Protein AF-A0A2S1EPW9-F1 (afdb_monomer_lite)

Organism: Limosilactobacillus reuteri (NCBI:txid1598)

Foldseek 3Di:
DPPPPPPPPPPPVPPQDDLLSLLVLLQQLLVCVVVPDDSLRSLVVCCVVDVVCVVVSVQLVVVVVVVDDSLRSCPVRDDPVLSVLCVVCSVVVNNSVSSN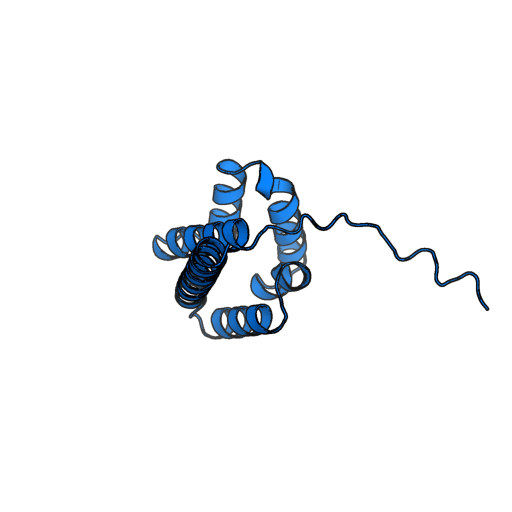VSSVVSVVVVVVVVVVD

pLDDT: mean 85.41, std 17.99, range [38.19, 98.19]

Radius of gyration: 15.92 Å; chains: 1; bounding box: 34×57×37 Å

Sequence (117 aa):
MEKLRRILHVNTNKVKFNHQQQADFFLLLADLLSVGFSVKEALGFIKAVNPKLAPWIASIDKRMQKGASFSQSLQQEVKDDLFYQLLLAEKHGNLTKTLSEVGKILTAREQQRKKII

Structure (mmCIF, N/CA/C/O backbone):
data_AF-A0A2S1EPW9-F1
#
_entry.id   AF-A0A2S1EPW9-F1
#
loop_
_atom_site.group_PDB
_atom_site.id
_atom_site.type_symbol
_atom_site.label_atom_id
_atom_site.label_alt_id
_atom_site.label_comp_id
_atom_site.label_asym_id
_atom_site.label_entity_id
_atom_site.label_seq_id
_atom_site.pdbx_PDB_ins_code
_atom_site.Cartn_x
_atom_site.Cartn_y
_atom_site.Cartn_z
_atom_site.occupancy
_atom_site.B_iso_or_equiv
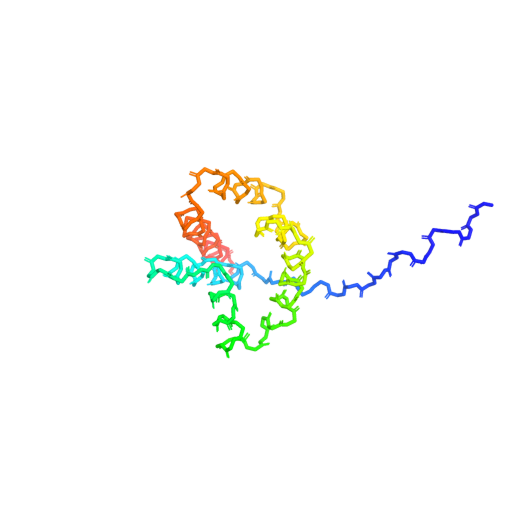_atom_site.auth_seq_id
_atom_site.auth_comp_id
_atom_site.auth_asym_id
_atom_site.auth_atom_id
_atom_site.pdbx_PDB_model_num
ATOM 1 N N . MET A 1 1 ? -1.109 43.180 -4.973 1.00 46.88 1 MET A N 1
ATOM 2 C CA . MET A 1 1 ? -0.470 41.848 -4.839 1.00 46.88 1 MET A CA 1
ATOM 3 C C . MET A 1 1 ? -1.387 40.783 -4.205 1.00 46.88 1 MET A C 1
ATOM 5 O O . MET A 1 1 ? -0.902 39.745 -3.780 1.00 46.88 1 MET A O 1
ATOM 9 N N . GLU A 1 2 ? -2.717 40.960 -4.199 1.00 47.66 2 GLU A N 1
ATOM 10 C CA . GLU A 1 2 ? -3.629 40.115 -3.392 1.00 47.66 2 GLU A CA 1
ATOM 11 C C . GLU A 1 2 ? -4.500 39.122 -4.178 1.00 47.66 2 GLU A C 1
ATOM 13 O O . GLU A 1 2 ? -5.202 38.305 -3.588 1.00 47.66 2 GLU A O 1
ATOM 18 N N . LYS A 1 3 ? -4.448 39.135 -5.516 1.00 40.25 3 LYS A N 1
ATOM 19 C CA . LYS A 1 3 ? -5.333 38.307 -6.359 1.00 40.25 3 LYS A CA 1
ATOM 20 C C . LYS A 1 3 ? -4.738 36.977 -6.840 1.00 40.25 3 LYS A C 1
ATOM 22 O O . LYS A 1 3 ? -5.430 36.236 -7.526 1.00 40.25 3 LYS A O 1
ATOM 27 N N . LEU A 1 4 ? -3.518 36.611 -6.429 1.00 39.00 4 LEU A N 1
ATOM 28 C CA . LEU A 1 4 ? -2.859 35.374 -6.889 1.00 39.00 4 LEU A CA 1
ATOM 29 C C . LEU A 1 4 ? -2.897 34.199 -5.890 1.00 39.00 4 LEU A C 1
ATOM 31 O O . LEU A 1 4 ? -2.247 33.185 -6.116 1.00 39.00 4 LEU A O 1
ATOM 35 N N . ARG A 1 5 ? -3.645 34.302 -4.780 1.00 39.88 5 ARG A N 1
ATOM 36 C CA . ARG A 1 5 ? -3.730 33.236 -3.753 1.00 39.88 5 ARG A CA 1
ATOM 37 C C . ARG A 1 5 ? -4.993 32.364 -3.817 1.00 39.88 5 ARG A C 1
ATOM 39 O O . ARG A 1 5 ? -5.113 31.430 -3.033 1.00 39.88 5 ARG A O 1
ATOM 46 N N . ARG A 1 6 ? -5.933 32.625 -4.738 1.00 42.62 6 ARG A N 1
ATOM 47 C CA . ARG A 1 6 ? -7.229 31.908 -4.790 1.00 42.62 6 ARG A CA 1
ATOM 48 C C . ARG A 1 6 ? -7.333 30.752 -5.793 1.00 42.62 6 ARG A C 1
ATOM 50 O O . ARG A 1 6 ? -8.311 30.023 -5.716 1.00 42.62 6 ARG A O 1
ATOM 57 N N . ILE A 1 7 ? -6.360 30.533 -6.685 1.00 45.84 7 ILE A N 1
ATOM 58 C CA . ILE A 1 7 ? -6.519 29.571 -7.805 1.00 45.84 7 ILE A CA 1
ATOM 59 C C . ILE A 1 7 ? -5.921 28.172 -7.523 1.00 45.84 7 ILE A C 1
ATOM 61 O O . ILE A 1 7 ? -6.166 27.241 -8.279 1.00 45.84 7 ILE A O 1
ATOM 65 N N . LEU A 1 8 ? -5.214 27.949 -6.407 1.00 43.16 8 LEU A N 1
ATOM 66 C CA . LEU A 1 8 ? -4.609 26.631 -6.119 1.00 43.16 8 LEU A CA 1
ATOM 67 C C . LEU A 1 8 ? -5.394 25.732 -5.156 1.00 43.16 8 LEU A C 1
ATOM 69 O O . LEU A 1 8 ? -4.979 24.599 -4.919 1.00 43.16 8 LEU A O 1
ATOM 73 N N . HIS A 1 9 ? -6.554 26.161 -4.653 1.00 40.50 9 HIS A N 1
ATOM 74 C CA . HIS A 1 9 ? -7.466 25.233 -3.984 1.00 40.50 9 HIS A CA 1
ATOM 75 C C . HIS A 1 9 ? -8.268 24.468 -5.035 1.00 40.50 9 HIS A C 1
ATOM 77 O O . HIS A 1 9 ? -9.470 24.663 -5.203 1.00 40.50 9 HIS A O 1
ATOM 83 N N . VAL A 1 10 ? -7.586 23.563 -5.743 1.00 41.09 10 VAL A N 1
ATOM 84 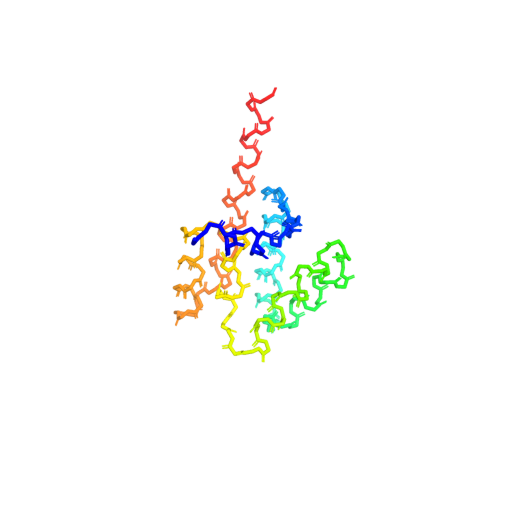C CA . VAL A 1 10 ? -8.273 22.427 -6.346 1.00 41.09 10 VAL A CA 1
ATOM 85 C C . VAL A 1 10 ? -8.894 21.692 -5.170 1.00 41.09 10 VAL A C 1
ATOM 87 O O . VAL A 1 10 ? -8.195 21.044 -4.387 1.00 41.09 10 VAL A O 1
ATOM 90 N N . ASN A 1 11 ? -10.204 21.854 -5.005 1.00 40.06 11 ASN A N 1
ATOM 91 C CA . ASN A 1 11 ? -10.999 21.025 -4.123 1.00 40.06 11 ASN A CA 1
ATOM 92 C C . ASN A 1 11 ? -11.000 19.613 -4.717 1.00 40.06 11 ASN A C 1
ATOM 94 O O . ASN A 1 11 ? -11.948 19.164 -5.355 1.00 40.06 11 ASN A O 1
ATOM 98 N N . THR A 1 12 ? -9.873 18.922 -4.558 1.00 38.19 12 THR A N 1
ATOM 99 C CA . THR A 1 12 ? -9.883 17.477 -4.529 1.00 38.19 12 THR A CA 1
ATOM 100 C C . THR A 1 12 ? -10.684 17.173 -3.279 1.00 38.19 12 THR A C 1
ATOM 102 O O . THR A 1 12 ? -10.183 17.323 -2.165 1.00 38.19 12 THR A O 1
ATOM 105 N N . ASN A 1 13 ? -11.957 16.820 -3.444 1.00 40.66 13 ASN A N 1
ATOM 106 C CA . ASN A 1 13 ? -12.645 16.038 -2.433 1.00 40.66 13 ASN A CA 1
ATOM 107 C C . ASN A 1 13 ? -11.798 14.770 -2.294 1.00 40.66 13 ASN A C 1
ATOM 109 O O . ASN A 1 13 ? -12.012 13.791 -3.008 1.00 40.66 13 ASN A O 1
ATOM 113 N N . LYS A 1 14 ? -10.734 14.839 -1.479 1.00 48.38 14 LYS A N 1
ATOM 114 C CA . LYS A 1 14 ? -9.874 13.713 -1.155 1.00 48.38 14 LYS A CA 1
ATOM 115 C C . LYS A 1 14 ? -10.854 12.686 -0.641 1.00 48.38 14 LYS A C 1
ATOM 117 O O . LYS A 1 14 ? -11.490 12.929 0.385 1.00 48.38 14 LYS A O 1
ATOM 122 N N . VAL A 1 15 ? -11.020 11.594 -1.377 1.00 47.91 15 VAL A N 1
ATOM 123 C CA . VAL A 1 15 ? -11.712 10.413 -0.880 1.00 47.91 15 VAL A CA 1
ATOM 124 C C . VAL A 1 15 ? -10.913 9.990 0.347 1.00 47.91 15 VAL A C 1
ATOM 126 O O . VAL A 1 15 ? -9.889 9.320 0.251 1.00 47.91 15 VAL A O 1
ATOM 129 N N . LYS A 1 16 ? -11.296 10.526 1.508 1.00 55.31 16 LYS A N 1
ATOM 130 C CA . LYS A 1 16 ? -10.699 10.205 2.791 1.00 55.31 16 LYS A CA 1
ATOM 131 C C . LYS A 1 16 ? -11.278 8.853 3.141 1.00 55.31 16 LYS A C 1
ATOM 133 O O . LYS A 1 16 ? -12.387 8.767 3.660 1.00 55.31 16 LYS A O 1
ATOM 138 N N . PHE A 1 17 ? -10.543 7.806 2.787 1.00 63.81 17 PHE A N 1
ATOM 139 C CA . PHE A 1 17 ? -10.835 6.477 3.284 1.00 63.81 17 PHE A CA 1
ATOM 140 C C . PHE A 1 17 ? -10.904 6.541 4.799 1.00 63.81 17 PHE A C 1
ATOM 142 O O . PHE A 1 17 ? -10.011 7.098 5.448 1.00 63.81 17 PHE A O 1
ATOM 149 N N . ASN A 1 18 ? -11.979 5.989 5.353 1.00 75.44 18 ASN A N 1
ATOM 150 C CA . ASN A 1 18 ? -12.006 5.762 6.784 1.00 75.44 18 ASN A CA 1
ATOM 151 C C . ASN A 1 18 ? -10.884 4.768 7.134 1.00 75.44 18 ASN A C 1
ATOM 153 O O . ASN A 1 18 ? -10.371 4.047 6.272 1.00 75.44 18 ASN A O 1
ATOM 157 N N . HIS A 1 19 ? -10.461 4.740 8.394 1.00 79.38 19 HIS A N 1
ATOM 158 C CA . HIS A 1 19 ? -9.313 3.918 8.769 1.00 79.38 19 HIS A CA 1
ATOM 159 C C . HIS A 1 19 ? -9.536 2.416 8.511 1.00 79.38 19 HIS A C 1
ATOM 161 O O . HIS A 1 19 ? -8.559 1.711 8.283 1.00 79.38 19 HIS A O 1
ATOM 167 N N . GLN A 1 20 ? -10.789 1.936 8.478 1.00 85.00 20 GLN A N 1
ATOM 168 C CA . GLN A 1 20 ? -11.093 0.545 8.126 1.00 85.00 20 GLN A CA 1
ATOM 169 C C . GLN A 1 20 ? -10.732 0.257 6.667 1.00 85.00 20 GLN A C 1
ATOM 171 O O . GLN A 1 20 ? -10.041 -0.710 6.387 1.00 85.00 20 GLN A O 1
ATOM 176 N N . GLN A 1 21 ? -11.113 1.138 5.742 1.00 85.94 21 GLN A N 1
ATOM 177 C CA . GLN A 1 21 ? -10.778 0.978 4.327 1.00 85.94 21 GLN A CA 1
ATOM 178 C C . GLN A 1 21 ? -9.263 1.033 4.081 1.00 85.94 21 GLN A C 1
ATOM 180 O O . GLN A 1 21 ? -8.763 0.322 3.214 1.00 85.94 21 GLN A O 1
ATOM 185 N N . GLN A 1 22 ? -8.524 1.844 4.848 1.00 86.12 22 GLN A N 1
ATOM 186 C CA . GLN A 1 22 ? -7.057 1.828 4.802 1.00 86.12 22 GLN A CA 1
ATOM 187 C C . GLN A 1 22 ? -6.495 0.503 5.325 1.00 86.12 22 GLN A C 1
ATOM 189 O O . GLN A 1 22 ? -5.598 -0.061 4.707 1.00 86.12 22 GLN A O 1
ATOM 194 N N . ALA A 1 23 ? -7.031 -0.003 6.439 1.00 91.50 23 ALA A N 1
ATOM 195 C CA . ALA A 1 23 ? -6.618 -1.279 7.008 1.00 91.50 23 ALA A CA 1
ATOM 196 C C . ALA A 1 23 ? -6.824 -2.429 6.013 1.00 91.50 23 ALA A C 1
ATOM 198 O O . ALA A 1 23 ? -5.876 -3.152 5.716 1.00 91.50 23 ALA A O 1
ATOM 199 N N . ASP A 1 24 ? -8.026 -2.532 5.444 1.00 92.31 24 ASP A N 1
ATOM 200 C CA . ASP A 1 24 ? -8.389 -3.567 4.474 1.00 92.31 24 ASP A CA 1
ATOM 201 C C . ASP A 1 24 ? -7.499 -3.489 3.226 1.00 92.31 24 ASP A C 1
ATOM 203 O O . ASP A 1 24 ? -7.030 -4.512 2.729 1.00 92.31 24 ASP A O 1
ATOM 207 N N . PHE A 1 25 ? -7.211 -2.272 2.747 1.00 92.50 25 PHE A N 1
ATOM 208 C CA . PHE A 1 25 ? -6.296 -2.060 1.628 1.00 92.50 25 PHE A CA 1
ATOM 209 C C . PHE A 1 25 ? -4.883 -2.578 1.931 1.00 92.50 25 PHE A C 1
ATOM 211 O O . PHE A 1 25 ? -4.322 -3.322 1.128 1.00 92.50 25 PHE A O 1
ATOM 218 N N . PHE A 1 26 ? -4.299 -2.196 3.072 1.00 94.81 26 PHE A N 1
ATOM 219 C CA . PHE A 1 26 ? -2.929 -2.591 3.410 1.00 94.81 26 PHE A CA 1
ATOM 220 C C . PHE A 1 26 ? -2.798 -4.090 3.680 1.00 94.81 26 PHE A C 1
ATOM 222 O O . PHE A 1 26 ? -1.792 -4.679 3.290 1.00 94.81 26 PHE A O 1
ATOM 229 N N . LEU A 1 27 ? -3.812 -4.709 4.293 1.00 97.12 27 LEU A N 1
ATOM 230 C CA . LEU A 1 27 ? -3.855 -6.156 4.503 1.00 97.12 27 LEU A CA 1
ATOM 231 C C . LEU A 1 27 ? -3.924 -6.905 3.172 1.00 97.12 27 LEU A C 1
ATOM 233 O O . LEU A 1 27 ? -3.060 -7.732 2.903 1.00 97.12 27 LEU A O 1
ATOM 237 N N . LEU A 1 28 ? -4.873 -6.550 2.300 1.00 96.75 28 LEU A N 1
ATOM 238 C CA . LEU A 1 28 ? -5.010 -7.204 0.998 1.00 96.75 28 LEU A CA 1
ATOM 239 C C . LEU A 1 28 ? -3.760 -7.015 0.131 1.00 96.75 28 LEU A C 1
ATOM 241 O O . LEU A 1 28 ? -3.324 -7.946 -0.542 1.00 96.75 28 LEU A O 1
ATOM 245 N N . LEU A 1 29 ? -3.153 -5.826 0.154 1.00 96.94 29 LEU A N 1
ATOM 246 C CA . LEU A 1 29 ? -1.900 -5.599 -0.556 1.00 96.94 29 LEU A CA 1
ATOM 247 C C . LEU A 1 29 ? -0.775 -6.483 0.002 1.00 96.94 29 LEU A C 1
ATOM 249 O O . LEU A 1 29 ? -0.045 -7.081 -0.782 1.00 96.94 29 LEU A O 1
ATOM 253 N N . ALA A 1 30 ? -0.640 -6.598 1.326 1.00 98.00 30 ALA A N 1
ATOM 254 C CA . ALA A 1 30 ? 0.355 -7.477 1.937 1.00 98.00 30 ALA A CA 1
ATOM 255 C C . ALA A 1 30 ? 0.143 -8.947 1.542 1.00 98.00 30 ALA A C 1
ATOM 257 O O . ALA A 1 30 ? 1.109 -9.618 1.180 1.00 98.00 30 ALA A O 1
ATOM 258 N N . ASP A 1 31 ? -1.103 -9.421 1.544 1.00 98.19 31 ASP A N 1
ATOM 259 C CA . ASP A 1 31 ? -1.442 -10.793 1.165 1.00 98.19 31 ASP A CA 1
ATOM 260 C C . ASP A 1 31 ? -1.051 -11.074 -0.292 1.00 98.19 31 ASP A C 1
ATOM 262 O O . ASP A 1 31 ? -0.363 -12.055 -0.572 1.00 98.19 31 ASP A O 1
ATOM 266 N N . LEU A 1 32 ? -1.390 -10.172 -1.217 1.00 98.06 32 LEU A N 1
ATOM 267 C CA . LEU A 1 32 ? -1.041 -10.309 -2.635 1.00 98.06 32 LEU A CA 1
ATOM 268 C C . LEU A 1 32 ? 0.477 -10.307 -2.862 1.00 98.06 32 LEU A C 1
ATOM 270 O O . LEU A 1 32 ? 0.998 -11.158 -3.585 1.00 98.06 32 LEU A O 1
ATOM 274 N N . LEU A 1 33 ? 1.205 -9.393 -2.214 1.00 97.69 33 LEU A N 1
ATOM 275 C CA . LEU A 1 33 ? 2.667 -9.365 -2.303 1.00 97.69 33 LEU A CA 1
ATOM 276 C C . LEU A 1 33 ? 3.300 -10.630 -1.703 1.00 97.69 33 LEU A C 1
ATOM 278 O O . LEU A 1 33 ? 4.326 -11.093 -2.195 1.00 97.69 33 LEU A O 1
ATOM 282 N N . SER A 1 34 ? 2.699 -11.206 -0.658 1.00 97.56 34 SER A N 1
ATOM 283 C CA . SER A 1 34 ? 3.210 -12.420 -0.009 1.00 97.56 34 SER A CA 1
ATOM 284 C C . SER A 1 34 ? 3.129 -13.661 -0.900 1.00 97.56 34 SER A C 1
ATOM 286 O O . SER A 1 34 ? 3.966 -14.552 -0.778 1.00 97.56 34 SER A O 1
ATOM 288 N N . VAL A 1 35 ? 2.169 -13.693 -1.831 1.00 97.19 35 VAL A N 1
ATOM 289 C CA . VAL A 1 35 ? 2.000 -14.785 -2.804 1.00 97.19 35 VAL A CA 1
ATOM 290 C C . VAL A 1 35 ? 2.696 -14.509 -4.141 1.00 97.19 35 VAL A C 1
ATOM 292 O O . VAL A 1 35 ? 2.521 -15.264 -5.093 1.00 97.19 35 VAL A O 1
ATOM 295 N N . GLY A 1 36 ? 3.510 -13.449 -4.215 1.00 96.25 36 GLY A N 1
ATOM 296 C CA . GLY A 1 36 ? 4.404 -13.186 -5.345 1.00 96.25 36 GLY A CA 1
ATOM 297 C C . GLY A 1 36 ? 3.899 -12.175 -6.373 1.00 96.25 36 GLY A C 1
ATOM 298 O O . GLY A 1 36 ? 4.561 -11.996 -7.393 1.00 96.25 36 GLY A O 1
ATOM 299 N N . PHE A 1 37 ? 2.778 -11.487 -6.131 1.00 97.75 37 PHE A N 1
ATOM 300 C CA . PHE A 1 37 ? 2.368 -10.390 -7.010 1.00 97.75 37 PHE A CA 1
ATOM 301 C C . PHE A 1 37 ? 3.369 -9.239 -6.884 1.00 97.75 37 PHE A C 1
ATOM 303 O O . PHE A 1 37 ? 3.807 -8.889 -5.787 1.00 97.75 37 PHE A O 1
ATOM 310 N N . SER A 1 38 ? 3.685 -8.580 -7.994 1.00 96.06 38 SER A N 1
ATOM 311 C CA . SER A 1 38 ? 4.295 -7.254 -7.947 1.00 96.06 38 SER A CA 1
ATOM 312 C C . SER A 1 38 ? 3.299 -6.223 -7.401 1.00 96.06 38 SER A C 1
ATOM 314 O O . SER A 1 38 ? 2.081 -6.400 -7.476 1.00 96.06 38 SER A O 1
ATOM 316 N N . VAL A 1 39 ? 3.799 -5.081 -6.915 1.00 95.69 39 VAL A N 1
ATOM 317 C CA . VAL A 1 39 ? 2.941 -3.971 -6.448 1.00 95.69 39 VAL A CA 1
ATOM 318 C C . VAL A 1 39 ? 1.936 -3.550 -7.525 1.00 95.69 39 VAL A C 1
ATOM 320 O O . VAL A 1 39 ? 0.770 -3.316 -7.223 1.00 95.69 39 VAL A O 1
ATOM 323 N N . LYS A 1 40 ? 2.363 -3.499 -8.791 1.00 95.00 40 LYS A N 1
ATOM 324 C CA . LYS A 1 40 ? 1.501 -3.107 -9.912 1.00 95.00 40 LYS A CA 1
ATOM 325 C C . LYS A 1 40 ? 0.386 -4.125 -10.164 1.00 95.00 40 LYS A C 1
ATOM 327 O O . LYS A 1 40 ? -0.760 -3.731 -10.367 1.00 95.00 40 LYS A O 1
ATOM 332 N N . GLU A 1 41 ? 0.705 -5.417 -10.144 1.00 97.19 41 GLU A N 1
ATOM 333 C CA . GLU A 1 41 ? -0.294 -6.482 -10.305 1.00 97.19 41 GLU A CA 1
ATOM 334 C C . GLU A 1 41 ? -1.283 -6.486 -9.143 1.00 97.19 41 GLU A C 1
ATOM 336 O O . GLU A 1 41 ? -2.490 -6.565 -9.364 1.00 97.19 41 GLU A O 1
ATOM 341 N N . ALA A 1 42 ? -0.790 -6.323 -7.914 1.00 97.38 42 ALA A N 1
ATOM 342 C CA . ALA A 1 42 ? -1.632 -6.265 -6.731 1.00 97.38 42 ALA A CA 1
ATOM 343 C C . ALA A 1 42 ? -2.588 -5.061 -6.773 1.00 97.38 42 ALA A C 1
ATOM 345 O O . ALA A 1 42 ? -3.788 -5.222 -6.569 1.00 97.38 42 ALA A O 1
ATOM 346 N N . LEU A 1 43 ? -2.100 -3.866 -7.120 1.00 95.31 43 LEU A N 1
ATOM 347 C CA . LEU A 1 43 ? -2.944 -2.682 -7.314 1.00 95.31 43 LEU A CA 1
ATOM 348 C C . LEU A 1 43 ? -3.990 -2.898 -8.420 1.00 95.31 43 LEU A C 1
ATOM 350 O O . LEU A 1 43 ? -5.163 -2.563 -8.234 1.00 95.31 43 LEU A O 1
ATOM 354 N N . GLY A 1 44 ? -3.600 -3.512 -9.541 1.00 95.44 44 GLY A N 1
ATOM 355 C CA . GLY A 1 44 ? -4.518 -3.881 -10.620 1.00 95.44 44 GLY A CA 1
ATOM 356 C C . GLY A 1 44 ? -5.622 -4.837 -10.158 1.00 95.44 44 GLY A C 1
ATOM 357 O O . GLY A 1 44 ? -6.797 -4.612 -10.456 1.00 95.44 44 GLY A O 1
ATOM 358 N N . PHE A 1 45 ? -5.265 -5.852 -9.371 1.00 96.06 45 PHE A N 1
ATOM 359 C CA . PHE A 1 45 ? -6.217 -6.792 -8.783 1.00 96.06 45 PHE A CA 1
ATOM 360 C C . PHE A 1 45 ? -7.169 -6.098 -7.802 1.00 96.06 45 PHE A C 1
ATOM 362 O O . PHE A 1 45 ? -8.386 -6.219 -7.940 1.00 96.06 45 PHE A O 1
ATOM 369 N N . ILE A 1 46 ? -6.642 -5.307 -6.859 1.00 94.50 46 ILE A N 1
ATOM 370 C CA . ILE A 1 46 ? -7.444 -4.573 -5.864 1.00 94.50 46 ILE A CA 1
ATOM 371 C C . ILE A 1 46 ? -8.445 -3.645 -6.564 1.00 94.50 46 ILE A C 1
ATOM 373 O O . ILE A 1 46 ? -9.611 -3.573 -6.173 1.00 94.50 46 ILE A O 1
ATOM 377 N N . LYS A 1 47 ? -8.018 -2.965 -7.633 1.00 92.81 47 LYS A N 1
ATOM 378 C CA . LYS A 1 47 ? -8.888 -2.127 -8.465 1.00 92.81 47 LYS A CA 1
ATOM 379 C C . LYS A 1 47 ? -10.028 -2.923 -9.102 1.00 92.81 47 LYS A C 1
ATOM 381 O O . LYS A 1 47 ? -11.142 -2.407 -9.172 1.00 92.81 47 LYS A O 1
ATOM 386 N N . ALA A 1 48 ? -9.756 -4.141 -9.568 1.00 93.12 48 ALA A N 1
ATOM 387 C CA . ALA A 1 48 ? -10.752 -5.000 -10.202 1.00 93.12 48 ALA A CA 1
ATOM 388 C C . ALA A 1 48 ? -11.798 -5.514 -9.200 1.00 93.12 48 ALA A C 1
ATOM 390 O O . ALA A 1 48 ? -12.989 -5.494 -9.501 1.00 93.12 48 ALA A O 1
ATOM 391 N N . VAL A 1 49 ? -11.373 -5.923 -7.999 1.00 92.69 49 VAL A N 1
ATOM 392 C CA . VAL A 1 49 ? -12.280 -6.478 -6.975 1.00 92.69 49 VAL A CA 1
ATOM 393 C C . VAL A 1 49 ? -12.977 -5.409 -6.133 1.00 92.69 49 VAL A C 1
ATOM 395 O O . VAL A 1 49 ? -14.016 -5.676 -5.534 1.00 92.69 49 VAL A O 1
ATOM 398 N N . ASN A 1 50 ? -12.446 -4.183 -6.095 1.00 88.38 50 ASN A N 1
ATOM 399 C CA . ASN A 1 50 ? -13.048 -3.063 -5.380 1.00 88.38 50 ASN A CA 1
ATOM 400 C C . ASN A 1 50 ? -13.111 -1.794 -6.254 1.00 88.38 50 ASN A C 1
ATOM 402 O O . ASN A 1 50 ? -12.290 -0.882 -6.102 1.00 88.38 50 ASN A O 1
ATOM 406 N N . PRO A 1 51 ? -14.135 -1.671 -7.124 1.00 86.88 51 PRO A N 1
ATOM 407 C CA . PRO A 1 51 ? -14.287 -0.533 -8.034 1.00 86.88 51 PRO A CA 1
ATOM 408 C C . PRO A 1 51 ? -14.341 0.835 -7.340 1.00 86.88 51 PRO A C 1
ATOM 410 O O . PRO A 1 51 ? -13.990 1.849 -7.941 1.00 86.88 51 PRO A O 1
ATOM 413 N N . LYS A 1 52 ? -14.725 0.889 -6.055 1.00 85.56 52 LYS A N 1
ATOM 414 C CA . LYS A 1 52 ? -14.731 2.134 -5.266 1.00 85.56 52 LYS A CA 1
ATOM 415 C C . LYS A 1 52 ? -13.319 2.685 -5.035 1.00 85.56 52 LYS A C 1
ATOM 417 O O . LYS A 1 52 ? -13.163 3.892 -4.874 1.00 85.56 52 LYS A O 1
ATOM 422 N N . LEU A 1 53 ? -12.296 1.824 -5.038 1.00 84.31 53 LEU A N 1
ATOM 423 C CA . LEU A 1 53 ? -10.886 2.217 -4.930 1.00 84.31 53 LEU A CA 1
ATOM 424 C C . LEU A 1 53 ? -10.284 2.629 -6.277 1.00 84.31 53 LEU A C 1
ATOM 426 O O . LEU A 1 53 ? -9.199 3.207 -6.304 1.00 84.31 53 LEU A O 1
ATOM 430 N N . ALA A 1 54 ? -10.965 2.374 -7.397 1.00 87.62 54 ALA A N 1
ATOM 431 C CA . ALA A 1 54 ? -10.389 2.555 -8.725 1.00 87.62 54 ALA A CA 1
ATOM 432 C C . ALA A 1 54 ? -9.860 3.974 -9.013 1.00 87.62 54 ALA A C 1
ATOM 434 O O . ALA A 1 54 ? -8.751 4.067 -9.544 1.00 87.62 54 ALA A O 1
ATOM 435 N N . PRO A 1 55 ? -10.555 5.076 -8.650 1.00 86.50 55 PRO A N 1
ATOM 436 C CA . PRO A 1 55 ? -10.025 6.426 -8.866 1.00 86.50 55 PRO A CA 1
ATOM 437 C C . PRO A 1 55 ? -8.733 6.689 -8.083 1.00 86.50 55 PRO A C 1
ATOM 439 O O . PRO A 1 55 ? -7.836 7.388 -8.548 1.00 86.50 55 PRO A O 1
ATOM 442 N N . TRP A 1 56 ? -8.634 6.105 -6.892 1.00 85.38 56 TRP A N 1
ATOM 443 C CA . TRP A 1 56 ? -7.499 6.269 -5.998 1.00 85.38 56 TRP A CA 1
ATOM 444 C C . TRP A 1 56 ? -6.289 5.461 -6.471 1.00 85.38 56 TRP A C 1
ATOM 446 O O . TRP A 1 56 ? -5.202 6.019 -6.620 1.00 85.38 56 TRP A O 1
ATOM 456 N N . ILE A 1 57 ? -6.503 4.191 -6.826 1.00 90.56 57 ILE A N 1
ATOM 457 C CA . ILE A 1 57 ? -5.462 3.341 -7.417 1.00 90.56 57 ILE A CA 1
ATOM 458 C C . ILE A 1 57 ? -4.954 3.958 -8.719 1.00 90.56 57 ILE A C 1
ATOM 460 O O . ILE A 1 57 ? -3.751 4.047 -8.918 1.00 90.56 57 ILE A O 1
ATOM 464 N N . ALA A 1 58 ? -5.843 4.499 -9.558 1.00 90.81 58 ALA A N 1
ATOM 465 C CA . ALA A 1 58 ? -5.435 5.189 -10.780 1.00 90.81 58 ALA A CA 1
ATOM 466 C C . ALA A 1 58 ? -4.539 6.415 -10.508 1.00 90.81 58 ALA A C 1
ATOM 468 O O . ALA A 1 58 ? -3.644 6.709 -11.300 1.00 90.81 58 ALA A O 1
ATOM 469 N N . SER A 1 59 ? -4.750 7.129 -9.396 1.00 90.81 59 SER A N 1
ATOM 470 C CA . SER A 1 59 ? -3.893 8.250 -8.989 1.00 90.81 59 SER A CA 1
ATOM 471 C C . SER A 1 59 ? -2.498 7.783 -8.556 1.00 90.81 59 SER A C 1
ATOM 473 O O . SER A 1 59 ? -1.494 8.380 -8.953 1.00 90.81 59 SER A O 1
ATOM 475 N N . ILE A 1 60 ? -2.431 6.689 -7.792 1.00 92.44 60 ILE A N 1
ATOM 476 C CA . ILE A 1 60 ? -1.176 6.041 -7.382 1.00 92.44 60 ILE A CA 1
ATOM 477 C C . ILE A 1 60 ? -0.422 5.542 -8.608 1.00 92.44 60 ILE A C 1
ATOM 479 O O . ILE A 1 60 ? 0.722 5.938 -8.816 1.00 92.44 60 ILE A O 1
ATOM 483 N N . ASP A 1 61 ? -1.089 4.773 -9.469 1.00 92.88 61 ASP A N 1
ATOM 484 C CA . ASP A 1 61 ? -0.523 4.248 -10.711 1.00 92.88 61 ASP A CA 1
ATOM 485 C C . ASP A 1 61 ? 0.031 5.374 -11.584 1.00 92.88 61 ASP A C 1
ATOM 487 O O . ASP A 1 61 ? 1.136 5.267 -12.111 1.00 92.88 61 ASP A O 1
ATOM 491 N N . LYS A 1 62 ? -0.693 6.494 -11.708 1.00 94.38 62 LYS A N 1
ATOM 492 C CA . LYS A 1 62 ? -0.237 7.659 -12.476 1.00 94.38 62 LYS A CA 1
ATOM 493 C C . LYS A 1 62 ? 1.047 8.265 -11.908 1.00 94.38 62 LYS A C 1
ATOM 495 O O . LYS A 1 62 ? 1.867 8.759 -12.679 1.00 94.38 62 LYS A O 1
ATOM 500 N N . ARG A 1 63 ? 1.225 8.282 -10.584 1.00 95.19 63 ARG A N 1
ATOM 501 C CA . ARG A 1 63 ? 2.469 8.754 -9.951 1.00 95.19 63 ARG A CA 1
ATOM 502 C C . ARG A 1 63 ? 3.598 7.748 -10.142 1.00 95.19 63 ARG A C 1
ATOM 504 O O . ARG A 1 63 ? 4.686 8.156 -10.541 1.00 95.19 63 ARG A O 1
ATOM 511 N N . MET A 1 64 ? 3.320 6.456 -9.987 1.00 95.81 64 MET A N 1
ATOM 512 C CA . MET A 1 64 ? 4.299 5.394 -10.233 1.00 95.81 64 MET A CA 1
ATOM 513 C C . MET A 1 64 ? 4.794 5.394 -11.684 1.00 95.81 64 MET A C 1
ATOM 515 O O . MET A 1 64 ? 5.991 5.320 -11.938 1.00 95.81 64 MET A 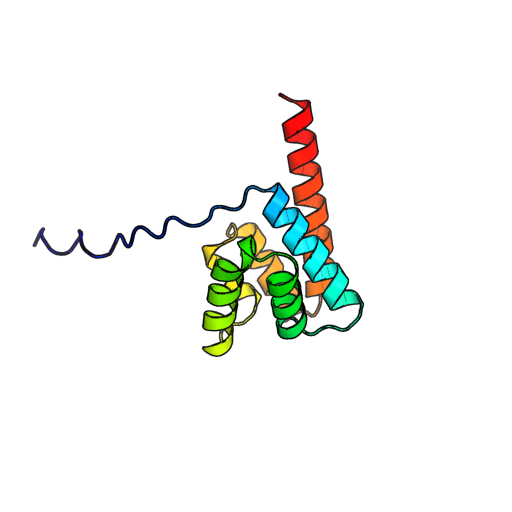O 1
ATOM 519 N N . GLN A 1 65 ? 3.895 5.586 -12.654 1.00 95.44 65 GLN A N 1
ATOM 520 C CA . GLN A 1 65 ? 4.240 5.714 -14.077 1.00 95.44 65 GLN A CA 1
ATOM 521 C C . GLN A 1 65 ? 5.126 6.929 -14.383 1.00 95.44 65 GLN A C 1
ATOM 523 O O . GLN A 1 65 ? 5.828 6.936 -15.388 1.00 95.44 65 GLN A O 1
ATOM 528 N N . LYS A 1 66 ? 5.113 7.952 -13.523 1.00 96.75 66 LYS A N 1
ATOM 529 C CA . LYS A 1 66 ? 6.005 9.116 -13.613 1.00 96.75 66 LYS A CA 1
ATOM 530 C C . LYS A 1 66 ? 7.352 8.899 -12.915 1.00 96.75 66 LYS A C 1
ATOM 532 O O . LYS A 1 66 ? 8.130 9.842 -12.821 1.00 96.75 66 LYS A O 1
ATOM 537 N N . GLY A 1 67 ? 7.620 7.689 -12.425 1.00 96.00 67 GLY A N 1
ATOM 538 C CA . GLY A 1 67 ? 8.876 7.315 -11.779 1.00 96.00 67 GLY A CA 1
ATOM 539 C C . GLY A 1 67 ? 8.885 7.459 -10.258 1.00 96.00 67 GLY A C 1
ATOM 540 O O . GLY A 1 67 ? 9.934 7.264 -9.653 1.00 96.00 67 GLY A O 1
ATOM 541 N N . ALA A 1 68 ? 7.752 7.784 -9.626 1.00 97.00 68 ALA A N 1
ATOM 542 C CA . ALA A 1 68 ? 7.668 7.743 -8.169 1.00 97.00 68 ALA A CA 1
ATOM 543 C C . ALA A 1 68 ? 7.685 6.290 -7.668 1.00 97.00 68 ALA A C 1
ATOM 545 O O . ALA A 1 68 ? 7.091 5.404 -8.286 1.00 97.00 68 ALA A O 1
ATOM 546 N N . SER A 1 69 ? 8.309 6.049 -6.518 1.00 96.50 69 SER A N 1
ATOM 547 C CA . SER A 1 69 ? 8.202 4.761 -5.830 1.00 96.50 69 SER A CA 1
ATOM 548 C C . SER A 1 69 ? 6.772 4.521 -5.321 1.00 96.50 69 SER A C 1
ATOM 550 O O . SER A 1 69 ? 5.926 5.429 -5.336 1.00 96.50 69 SER A O 1
ATOM 552 N N . PHE A 1 70 ? 6.467 3.308 -4.853 1.00 95.69 70 PHE A N 1
ATOM 553 C CA . PHE A 1 70 ? 5.149 3.017 -4.290 1.00 95.69 70 PHE A CA 1
ATOM 554 C C . PHE A 1 70 ? 4.871 3.877 -3.051 1.00 95.69 70 PHE A C 1
ATOM 556 O O . PHE A 1 70 ? 3.824 4.521 -2.973 1.00 95.69 70 PHE A O 1
ATOM 563 N N . SER A 1 71 ? 5.824 3.955 -2.115 1.00 95.31 71 SER A N 1
ATOM 564 C CA . SER A 1 71 ? 5.668 4.758 -0.894 1.00 95.31 71 SER A CA 1
ATOM 565 C C . SER A 1 71 ? 5.502 6.252 -1.194 1.00 95.31 71 SER A C 1
ATOM 567 O O . SER A 1 71 ? 4.605 6.892 -0.645 1.00 95.31 71 SER A O 1
ATOM 569 N N . GLN A 1 72 ? 6.283 6.803 -2.130 1.00 96.25 72 GLN A N 1
ATOM 570 C CA . GLN A 1 72 ? 6.128 8.183 -2.616 1.00 96.25 72 GLN A CA 1
ATOM 571 C C . GLN A 1 72 ? 4.750 8.421 -3.238 1.00 96.25 72 GLN A C 1
ATOM 573 O O . GLN A 1 72 ? 4.144 9.477 -3.051 1.00 96.25 72 GLN A O 1
ATOM 578 N N . SER A 1 73 ? 4.220 7.422 -3.939 1.00 95.00 73 SER A N 1
ATOM 579 C CA . SER A 1 73 ? 2.907 7.500 -4.573 1.00 95.00 73 SER A CA 1
ATOM 580 C C . SER A 1 73 ? 1.740 7.459 -3.582 1.00 95.00 73 SER A C 1
ATOM 582 O O . SER A 1 73 ? 0.620 7.735 -4.009 1.00 95.00 73 SER A O 1
ATOM 584 N N . LEU A 1 74 ? 1.982 7.165 -2.299 1.00 91.06 74 LEU A N 1
ATOM 585 C CA . LEU A 1 74 ? 0.993 7.164 -1.211 1.00 91.06 74 LEU A CA 1
ATOM 586 C C . LEU A 1 74 ? 1.058 8.391 -0.288 1.00 91.06 74 LEU A C 1
ATOM 588 O O . LEU A 1 74 ? 0.243 8.513 0.628 1.00 91.06 74 LEU A O 1
ATOM 592 N N . GLN A 1 75 ? 2.013 9.300 -0.490 1.00 89.44 75 GLN A N 1
ATOM 593 C CA . GLN A 1 75 ? 2.275 10.401 0.442 1.00 89.44 75 GLN A CA 1
ATOM 594 C C . GLN A 1 75 ? 1.057 11.312 0.688 1.00 89.44 75 GLN A C 1
ATOM 596 O O . GLN A 1 75 ? 0.911 11.879 1.765 1.00 89.44 75 GLN A O 1
ATOM 601 N N . GLN A 1 76 ? 0.162 11.476 -0.290 1.00 85.75 76 GLN A N 1
ATOM 602 C CA . GLN A 1 76 ? -0.996 12.370 -0.165 1.00 85.75 76 GLN A CA 1
ATOM 603 C C . GLN A 1 76 ? -2.194 11.709 0.535 1.00 85.75 76 GLN A C 1
ATOM 605 O O . GLN A 1 76 ? -3.178 12.395 0.853 1.00 85.75 76 GLN A O 1
ATOM 610 N N . GLU A 1 77 ? -2.114 10.396 0.732 1.00 82.69 77 GLU A N 1
ATOM 611 C CA . GLU A 1 77 ? -3.172 9.484 1.147 1.00 82.69 77 GLU A CA 1
ATOM 612 C C . GLU A 1 77 ? -3.010 9.032 2.603 1.00 82.69 77 GLU A C 1
ATOM 614 O O . GLU A 1 77 ? -3.993 8.663 3.249 1.00 82.69 77 GLU A O 1
ATOM 619 N N . VAL A 1 78 ? -1.782 9.078 3.120 1.00 85.00 78 VAL A N 1
ATOM 620 C CA . VAL A 1 78 ? -1.409 8.610 4.458 1.00 85.00 78 VAL A CA 1
ATOM 621 C C . VAL A 1 78 ? -0.817 9.745 5.294 1.00 85.00 78 VAL A C 1
ATOM 623 O O . VAL A 1 78 ? -0.456 10.797 4.777 1.00 85.00 78 VAL A O 1
ATOM 626 N N . LYS A 1 79 ? -0.742 9.546 6.612 1.00 86.56 79 LYS A N 1
ATOM 627 C CA . LYS A 1 79 ? -0.031 10.467 7.513 1.00 86.56 79 LYS A CA 1
ATOM 628 C C . LYS A 1 79 ? 1.483 1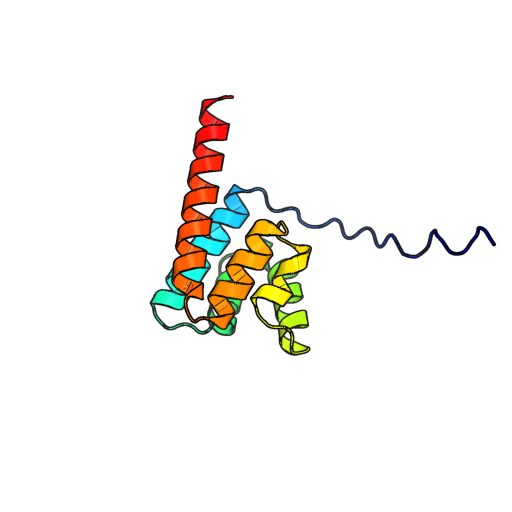0.283 7.383 1.00 86.56 79 LYS A C 1
ATOM 630 O O . LYS A 1 79 ? 1.927 9.175 7.083 1.00 86.56 79 LYS A O 1
ATOM 635 N N . ASP A 1 80 ? 2.245 11.324 7.706 1.00 88.44 80 ASP A N 1
ATOM 636 C CA . ASP A 1 80 ? 3.710 11.350 7.578 1.00 88.44 80 ASP A CA 1
ATOM 637 C C . ASP A 1 80 ? 4.400 10.159 8.260 1.00 88.44 80 ASP A C 1
ATOM 639 O O . ASP A 1 80 ? 5.236 9.501 7.644 1.00 88.44 80 ASP A O 1
ATOM 643 N N . ASP A 1 81 ? 3.992 9.801 9.480 1.00 90.25 81 ASP A N 1
ATOM 644 C CA . ASP A 1 81 ? 4.567 8.655 10.202 1.00 90.25 81 ASP A CA 1
ATOM 645 C C . ASP A 1 81 ? 4.429 7.338 9.428 1.00 90.25 81 ASP A C 1
ATOM 647 O O . ASP A 1 81 ? 5.343 6.514 9.410 1.00 90.25 81 ASP A O 1
ATOM 651 N N . LEU A 1 82 ? 3.272 7.124 8.793 1.00 90.25 82 LEU A N 1
ATOM 652 C CA . LEU A 1 82 ? 3.026 5.933 7.987 1.00 90.25 82 LEU A CA 1
ATOM 653 C C . LEU A 1 82 ? 3.783 6.014 6.658 1.00 90.25 82 LEU A C 1
ATOM 655 O O . LEU A 1 82 ? 4.351 5.020 6.213 1.00 90.25 82 LEU A O 1
ATOM 659 N N . PHE A 1 83 ? 3.841 7.196 6.046 1.00 93.56 83 PHE A N 1
ATOM 660 C CA . PHE A 1 83 ? 4.640 7.418 4.846 1.00 93.56 83 PHE A CA 1
ATOM 661 C C . PHE A 1 83 ? 6.108 7.021 5.067 1.00 93.56 83 PHE A C 1
ATOM 663 O O . PHE A 1 83 ? 6.643 6.231 4.289 1.00 93.56 83 PHE A O 1
ATOM 670 N N . TYR A 1 84 ? 6.743 7.483 6.150 1.00 95.81 84 TYR A N 1
ATOM 671 C CA . TYR A 1 84 ? 8.139 7.141 6.437 1.00 95.81 84 TYR A CA 1
ATOM 672 C C . TYR A 1 84 ? 8.346 5.654 6.740 1.00 95.81 84 TYR A C 1
ATOM 674 O O . TYR A 1 84 ? 9.343 5.084 6.296 1.00 95.81 84 TYR A O 1
ATOM 682 N N . GLN A 1 85 ? 7.403 5.000 7.427 1.00 94.94 85 GLN A N 1
ATOM 683 C CA . GLN A 1 85 ? 7.453 3.547 7.632 1.00 94.94 85 GLN A CA 1
ATOM 684 C C . GLN A 1 85 ? 7.452 2.793 6.299 1.00 94.94 85 GLN A C 1
ATOM 686 O O . GLN A 1 85 ? 8.285 1.912 6.093 1.00 94.94 85 GLN A O 1
ATOM 691 N N . LEU A 1 86 ? 6.568 3.170 5.372 1.00 95.56 86 LEU A N 1
ATOM 692 C CA . LEU A 1 86 ? 6.491 2.551 4.048 1.00 95.56 86 LEU A CA 1
ATOM 693 C C . LEU A 1 86 ? 7.727 2.854 3.196 1.00 95.56 86 LEU A C 1
ATOM 695 O O . LEU A 1 86 ? 8.222 1.961 2.516 1.00 95.56 86 LEU A O 1
ATOM 699 N N . LEU A 1 87 ? 8.250 4.080 3.257 1.00 97.00 87 LEU A N 1
ATOM 700 C CA . LEU A 1 87 ? 9.453 4.488 2.530 1.00 97.00 87 LEU A CA 1
ATOM 701 C C . LEU A 1 87 ? 10.681 3.677 2.955 1.00 97.00 87 LEU A C 1
ATOM 703 O O . LEU A 1 87 ? 11.416 3.165 2.110 1.00 97.00 87 LEU A O 1
ATOM 707 N N . LEU A 1 88 ? 10.898 3.534 4.265 1.00 97.38 88 LEU A N 1
ATOM 708 C CA . LEU A 1 88 ? 11.995 2.728 4.799 1.00 97.38 88 LEU A CA 1
ATOM 709 C C . LEU A 1 88 ? 11.797 1.246 4.470 1.00 97.38 88 LEU A C 1
ATOM 711 O O . LEU A 1 88 ? 12.741 0.580 4.046 1.00 97.38 88 LEU A O 1
ATOM 715 N N . ALA A 1 89 ? 10.576 0.732 4.610 1.00 97.19 89 ALA A N 1
ATOM 716 C CA . ALA A 1 89 ? 10.274 -0.659 4.302 1.00 97.19 89 ALA A CA 1
ATOM 717 C C . ALA A 1 89 ? 10.501 -0.992 2.821 1.00 97.19 89 ALA A C 1
ATOM 719 O O . ALA A 1 89 ? 11.092 -2.025 2.517 1.00 97.19 89 ALA A O 1
ATOM 720 N N . GLU A 1 90 ? 10.092 -0.112 1.906 1.00 96.06 90 GLU A N 1
ATOM 721 C CA . GLU A 1 90 ? 10.352 -0.247 0.469 1.00 96.06 90 GLU A CA 1
ATOM 722 C C . GLU A 1 90 ? 11.859 -0.235 0.178 1.00 96.06 90 GLU A C 1
ATOM 724 O O . GLU A 1 90 ? 12.362 -1.138 -0.488 1.00 96.06 90 GLU A O 1
ATOM 729 N N . LYS A 1 91 ? 12.603 0.719 0.754 1.00 96.62 91 LYS A N 1
ATOM 730 C CA . LYS A 1 91 ? 14.059 0.841 0.570 1.00 96.62 91 LYS A CA 1
ATOM 731 C C . LYS A 1 91 ? 14.843 -0.375 1.077 1.00 96.62 91 LYS A C 1
ATOM 733 O O . LYS A 1 91 ? 15.882 -0.704 0.513 1.00 96.62 91 LYS A O 1
ATOM 738 N N . HIS A 1 92 ? 14.373 -1.015 2.145 1.00 97.00 92 HIS A N 1
ATOM 739 C CA . HIS A 1 92 ? 15.061 -2.130 2.803 1.00 97.00 92 HIS A CA 1
ATOM 740 C C . HIS A 1 92 ? 14.463 -3.510 2.485 1.00 97.00 92 HIS A C 1
ATOM 742 O O . HIS A 1 92 ? 14.857 -4.492 3.108 1.00 97.00 92 HIS A O 1
ATOM 748 N N . GLY A 1 93 ? 13.521 -3.607 1.539 1.00 94.25 93 GLY A N 1
ATOM 749 C CA . GLY A 1 93 ? 12.933 -4.887 1.120 1.00 94.25 93 GLY A CA 1
ATOM 750 C C . GLY A 1 93 ? 11.964 -5.519 2.129 1.00 94.25 93 GLY A C 1
ATOM 751 O O . GLY A 1 93 ? 11.646 -6.697 2.020 1.00 94.25 93 GLY A O 1
ATOM 752 N N . ASN A 1 94 ? 11.463 -4.746 3.095 1.00 96.19 94 ASN A N 1
ATOM 753 C CA . ASN A 1 94 ? 10.552 -5.200 4.154 1.00 96.19 94 ASN A CA 1
ATOM 754 C C . ASN A 1 94 ? 9.088 -4.779 3.929 1.00 96.19 94 ASN A C 1
ATOM 756 O O . ASN A 1 94 ? 8.257 -4.916 4.829 1.00 96.19 94 ASN A O 1
ATOM 760 N N . LEU A 1 95 ? 8.760 -4.270 2.737 1.00 96.19 95 LEU A N 1
ATOM 761 C CA . LEU A 1 95 ? 7.468 -3.654 2.426 1.00 96.19 95 LEU A CA 1
ATOM 762 C C . LEU A 1 95 ? 6.265 -4.545 2.776 1.00 96.19 95 LEU A C 1
ATOM 764 O O . LEU A 1 95 ? 5.368 -4.091 3.480 1.00 96.19 95 LEU A O 1
ATOM 768 N N . THR A 1 96 ? 6.260 -5.813 2.353 1.00 97.56 96 THR A N 1
ATOM 769 C CA . THR A 1 96 ? 5.155 -6.757 2.613 1.00 97.56 96 THR A CA 1
ATOM 770 C C . THR A 1 96 ? 4.871 -6.916 4.106 1.00 97.56 96 THR A C 1
ATOM 772 O O . THR A 1 96 ? 3.721 -6.831 4.541 1.00 97.56 96 THR A O 1
ATOM 775 N N . LYS A 1 97 ? 5.925 -7.089 4.914 1.00 97.44 97 LYS A N 1
ATOM 776 C CA . LYS A 1 97 ? 5.802 -7.229 6.369 1.00 97.44 97 LYS A CA 1
ATOM 777 C C . LYS A 1 97 ? 5.220 -5.960 6.989 1.00 97.44 97 LYS A C 1
ATOM 779 O O . LYS A 1 97 ? 4.253 -6.043 7.745 1.00 97.44 97 LYS A O 1
ATOM 784 N N . THR A 1 98 ? 5.764 -4.800 6.624 1.00 97.25 98 THR A N 1
ATOM 785 C CA . THR A 1 98 ? 5.307 -3.502 7.135 1.00 97.25 98 THR A CA 1
ATOM 786 C C . THR A 1 98 ? 3.854 -3.221 6.766 1.00 97.25 98 THR A C 1
ATOM 788 O O . THR A 1 98 ? 3.093 -2.779 7.620 1.00 97.25 98 THR A O 1
ATOM 791 N N . LEU A 1 99 ? 3.428 -3.529 5.538 1.00 97.06 99 LEU A N 1
ATOM 792 C CA . LEU A 1 99 ? 2.031 -3.389 5.117 1.00 97.06 99 LEU A CA 1
ATOM 793 C C . LEU A 1 99 ? 1.088 -4.239 5.979 1.00 97.06 99 LEU A C 1
ATOM 795 O O . LEU A 1 99 ? 0.079 -3.729 6.470 1.00 97.06 99 LEU A O 1
ATOM 799 N N . SER A 1 100 ? 1.448 -5.502 6.233 1.00 98.00 100 SER A N 1
ATOM 800 C CA . SER A 1 100 ? 0.668 -6.392 7.103 1.00 98.00 100 SER A CA 1
ATOM 801 C C . SER A 1 100 ? 0.580 -5.845 8.535 1.00 98.00 100 SER A C 1
ATOM 803 O O . SER A 1 100 ? -0.500 -5.813 9.125 1.00 98.00 100 SER A O 1
ATOM 805 N N . GLU A 1 101 ? 1.695 -5.384 9.108 1.00 97.19 101 GLU A N 1
ATOM 806 C CA . GLU A 1 101 ? 1.726 -4.826 10.467 1.00 97.19 101 GLU A CA 1
ATOM 807 C C . GLU A 1 101 ? 0.897 -3.542 10.581 1.00 97.19 101 GLU A C 1
ATOM 809 O O . GLU A 1 101 ? 0.072 -3.416 11.489 1.00 97.19 101 GLU A O 1
ATOM 814 N N . VAL A 1 102 ? 1.036 -2.624 9.623 1.00 94.75 102 VAL A N 1
ATOM 815 C CA . VAL A 1 102 ? 0.233 -1.397 9.545 1.00 94.75 102 VAL A CA 1
ATOM 816 C C . VAL A 1 102 ? -1.254 -1.727 9.443 1.00 94.75 102 VAL A C 1
ATOM 818 O O . VAL A 1 102 ? -2.057 -1.160 10.186 1.00 94.75 102 VAL A O 1
ATOM 821 N N . GLY A 1 103 ? -1.632 -2.660 8.567 1.00 95.06 103 GLY A N 1
ATOM 822 C CA . GLY A 1 103 ? -3.017 -3.097 8.408 1.00 95.06 103 GLY A CA 1
ATOM 823 C C . GLY A 1 103 ? -3.612 -3.649 9.708 1.00 95.06 103 GLY A C 1
ATOM 824 O O . GLY A 1 103 ? -4.716 -3.263 10.107 1.00 95.06 103 GLY A O 1
ATOM 825 N N . LYS A 1 104 ? -2.852 -4.475 10.440 1.00 96.31 104 LYS A N 1
ATOM 826 C CA . LYS A 1 104 ? -3.247 -5.006 11.759 1.00 96.31 104 LYS A CA 1
ATOM 827 C C . LYS A 1 104 ? -3.404 -3.898 12.800 1.00 96.31 104 LYS A C 1
ATOM 829 O O . LYS A 1 104 ? -4.403 -3.878 13.518 1.00 96.31 104 LYS A O 1
ATOM 834 N N . ILE A 1 105 ? -2.470 -2.946 12.855 1.00 94.19 105 ILE A N 1
ATOM 835 C CA . ILE A 1 105 ? -2.530 -1.801 13.777 1.00 94.19 105 ILE A CA 1
ATOM 836 C C . ILE A 1 105 ? -3.765 -0.937 13.497 1.00 94.19 105 ILE A C 1
ATOM 838 O O . ILE A 1 105 ? -4.478 -0.564 14.428 1.00 94.19 105 ILE A O 1
ATOM 842 N N . LEU A 1 106 ? -4.040 -0.615 12.230 1.00 91.31 106 LEU A N 1
ATOM 843 C CA . LEU A 1 106 ? -5.212 0.178 11.848 1.00 91.31 106 LEU A CA 1
ATOM 844 C C . LEU A 1 106 ? -6.519 -0.552 12.178 1.00 91.31 106 LEU A C 1
ATOM 846 O O . LEU A 1 106 ? -7.435 0.061 12.725 1.00 91.31 106 LEU A O 1
ATOM 850 N N . THR A 1 107 ? -6.572 -1.863 11.936 1.00 93.62 107 THR A N 1
ATOM 851 C CA . THR A 1 107 ? -7.714 -2.710 12.311 1.00 93.62 107 THR A CA 1
ATOM 852 C C . THR A 1 107 ? -7.955 -2.679 13.820 1.00 93.62 107 THR A C 1
ATOM 854 O O . THR A 1 107 ? -9.074 -2.415 14.261 1.00 93.62 107 THR A O 1
ATOM 857 N N . ALA A 1 108 ? -6.909 -2.890 14.625 1.00 93.44 108 ALA A N 1
ATOM 858 C CA . ALA A 1 108 ? -7.005 -2.878 16.083 1.00 93.44 108 ALA A CA 1
ATOM 859 C C . ALA A 1 108 ? -7.474 -1.514 16.617 1.00 93.44 108 ALA A C 1
ATOM 861 O O . ALA A 1 108 ? -8.350 -1.451 17.481 1.00 93.44 108 ALA A O 1
ATOM 862 N N . ARG A 1 109 ? -6.954 -0.415 16.054 1.00 90.75 109 ARG A N 1
ATOM 863 C CA . ARG A 1 109 ? -7.376 0.952 16.399 1.00 90.75 109 ARG A CA 1
ATOM 864 C C . ARG A 1 109 ? -8.854 1.189 16.102 1.00 90.75 109 ARG A C 1
ATOM 866 O O . ARG A 1 109 ? -9.553 1.757 16.937 1.00 90.75 109 ARG A O 1
ATOM 873 N N . GLU A 1 110 ? -9.355 0.732 14.956 1.00 89.50 110 GLU A N 1
ATOM 874 C CA . GLU A 1 110 ? -10.778 0.870 14.629 1.00 89.50 110 GLU A CA 1
ATOM 875 C C . GLU A 1 110 ? -11.680 -0.003 15.500 1.00 89.50 110 GLU A C 1
ATOM 877 O O . GLU A 1 110 ? -12.749 0.448 15.912 1.00 89.50 110 GLU A O 1
ATOM 882 N N . GLN A 1 111 ? -11.258 -1.224 15.833 1.00 90.19 111 GLN A N 1
ATOM 883 C CA . GLN A 1 111 ? -11.984 -2.073 16.779 1.00 90.19 111 GLN A CA 1
ATOM 884 C C . GLN A 1 111 ? -12.058 -1.428 18.165 1.00 90.19 111 GLN A C 1
ATOM 886 O O . GLN A 1 111 ? -13.125 -1.417 18.777 1.00 90.19 111 GLN A O 1
ATOM 891 N N . GLN A 1 112 ? -10.954 -0.854 18.649 1.00 90.31 112 GLN A N 1
ATOM 892 C CA . GLN A 1 112 ? -10.929 -0.130 19.917 1.00 90.31 112 GLN A CA 1
ATOM 893 C C . GLN A 1 112 ? -11.842 1.096 19.877 1.00 90.31 112 GLN A C 1
ATOM 895 O O . GLN A 1 112 ? -12.637 1.289 20.792 1.00 90.31 112 GLN A O 1
ATOM 900 N N . ARG A 1 113 ? -11.799 1.883 18.796 1.00 88.88 113 ARG A N 1
ATOM 901 C CA . ARG A 1 113 ? -12.686 3.038 18.615 1.00 88.88 113 ARG A CA 1
ATOM 902 C C . ARG A 1 113 ? -14.161 2.637 18.674 1.00 88.88 113 ARG A C 1
ATOM 904 O O . ARG A 1 113 ? -14.934 3.326 19.318 1.00 88.88 113 ARG A O 1
ATOM 911 N N . LYS A 1 114 ? -14.547 1.524 18.042 1.00 87.94 114 LYS A N 1
ATOM 912 C CA . LYS A 1 114 ? -15.930 1.012 18.054 1.00 87.94 114 LYS A CA 1
ATOM 913 C C . LYS A 1 114 ? -16.395 0.4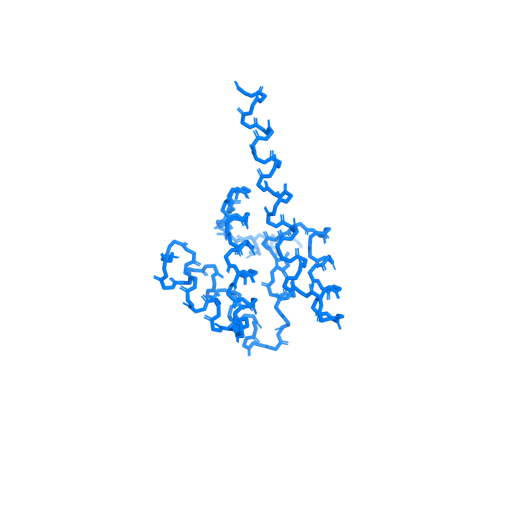92 19.418 1.00 87.94 114 LYS A C 1
ATOM 915 O O . LYS A 1 114 ? -17.592 0.431 19.627 1.00 87.94 114 LYS A O 1
ATOM 920 N N . LYS A 1 115 ? -15.483 0.087 20.309 1.00 84.88 115 LYS A N 1
ATOM 921 C CA . LYS A 1 115 ? -15.814 -0.383 21.670 1.00 84.88 115 LYS A CA 1
ATOM 922 C C . LYS A 1 115 ? -16.023 0.753 22.676 1.00 84.88 115 LYS A C 1
ATOM 924 O O . LYS A 1 115 ? -16.546 0.506 23.754 1.00 84.88 115 LYS A O 1
ATOM 929 N N . ILE A 1 116 ? -15.533 1.951 22.362 1.00 70.31 116 ILE A N 1
ATOM 930 C CA . ILE A 1 116 ? -15.584 3.135 23.237 1.00 70.31 116 ILE A CA 1
ATOM 931 C C . ILE A 1 116 ? -16.833 3.995 22.945 1.00 70.31 116 ILE A C 1
ATOM 933 O O . ILE A 1 116 ? -17.151 4.892 23.720 1.00 70.31 116 ILE A O 1
ATOM 937 N N . ILE A 1 117 ? -17.535 3.720 21.841 1.00 51.25 117 ILE A N 1
ATOM 938 C CA . ILE A 1 117 ? -18.775 4.387 21.413 1.00 51.25 117 ILE A CA 1
ATOM 939 C C . ILE A 1 117 ? -19.939 3.442 21.691 1.00 51.25 117 ILE A C 1
ATOM 941 O O . ILE A 1 117 ? -20.993 3.938 22.136 1.00 51.25 117 ILE A O 1
#

InterPro domains:
  IPR018076 Type II secretion system protein GspF domain [PF00482] (25-116)
  IPR042094 Type II secretion system GspF domain superfamily [G3DSA:1.20.81.30] (11-117)

Secondary structure (DSSP, 8-state):
--SSSSS-----------HHHHHHHHHHHHHHHHTT--HHHHHHHHHHH-GGGHHHHHHHHHHHHTT--TTGGGTTTS-HHHHHHHHHHHHTT-HHHHHHHHHHHHHHHHHHHHHH-